Protein AF-A0A9D4HKD9-F1 (afdb_monomer)

Foldseek 3Di:
DVVCCCVPPNVVVQVVPPHDPDWDWDWDQDDPRPDIDTPDIGHPDQPDDPPVDHCVPCVCVSVCVPHDDDDDDPDDDQDPLNVDDPVVNVVPD

Mean predicted aligned error: 6.91 Å

Solvent-accessible surface area (backbone atoms only — not comparable to full-atom values): 6248 Å² total; per-residue (Å²): 112,70,66,55,47,37,65,77,59,44,46,66,60,41,69,74,64,81,49,73,95,58,62,41,72,44,69,47,76,37,78,97,66,80,37,79,42,84,76,48,79,42,67,70,47,85,87,47,85,55,78,98,48,49,62,90,83,38,44,59,44,76,74,53,76,70,56,91,87,87,88,85,70,96,66,82,74,82,48,71,77,74,70,47,55,72,79,59,55,71,70,75,117

Organism: Dreissena polymorpha (NCBI:txid45954)

InterPro domains:
  IPR009772 Cell division cycle protein 123 [PF07065] (2-73)

Nearest PDB structures (foldseek):
  8q87-assembly1_BE  TM=1.630E-01  e=8.556E+00  Gallus gallus

Structure (mmCIF, N/CA/C/O backb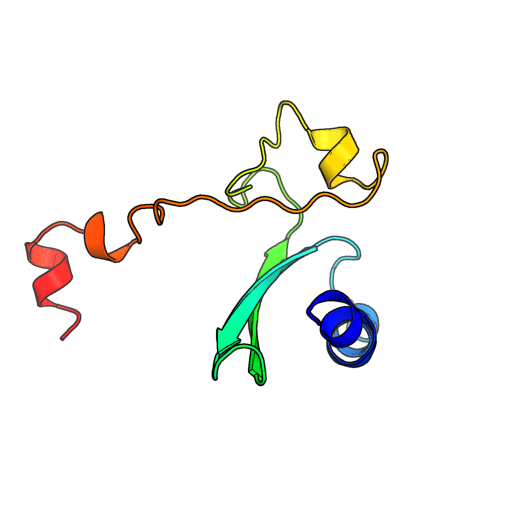one):
data_AF-A0A9D4HKD9-F1
#
_entry.id   AF-A0A9D4HKD9-F1
#
loop_
_atom_site.group_PDB
_atom_site.id
_atom_site.type_symbol
_atom_site.label_atom_id
_atom_site.label_alt_id
_atom_site.label_comp_id
_atom_site.label_asym_id
_atom_site.label_entity_id
_atom_site.label_seq_id
_atom_site.pdbx_PDB_ins_code
_atom_site.Cartn_x
_atom_site.Cartn_y
_atom_site.Cartn_z
_atom_site.occupancy
_atom_site.B_iso_or_equiv
_atom_site.auth_seq_id
_atom_site.auth_comp_id
_atom_site.auth_asym_id
_atom_site.auth_atom_id
_atom_site.pdbx_PDB_model_num
ATOM 1 N N . MET A 1 1 ? -10.082 -8.497 -6.664 1.00 76.94 1 MET A N 1
ATOM 2 C CA . MET A 1 1 ? -8.653 -8.826 -6.895 1.00 76.94 1 MET A CA 1
ATOM 3 C C . MET A 1 1 ? -7.760 -8.446 -5.703 1.00 76.94 1 MET A C 1
ATOM 5 O O . MET A 1 1 ? -7.557 -9.324 -4.889 1.00 76.94 1 MET A O 1
ATOM 9 N N . ILE A 1 2 ? -7.287 -7.215 -5.454 1.00 88.94 2 ILE A N 1
ATOM 10 C CA . ILE A 1 2 ? -6.561 -6.926 -4.178 1.00 88.94 2 ILE A CA 1
ATOM 11 C C . ILE A 1 2 ? -7.529 -6.716 -3.002 1.00 88.94 2 ILE A C 1
ATOM 1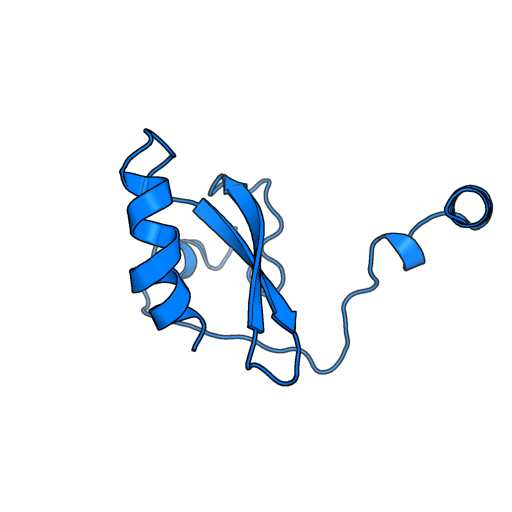3 O O . ILE A 1 2 ? -7.310 -7.233 -1.909 1.00 88.94 2 ILE A O 1
ATOM 17 N N . GLN A 1 3 ? -8.638 -6.011 -3.239 1.00 90.00 3 GLN A N 1
ATOM 18 C CA . GLN A 1 3 ? -9.642 -5.716 -2.212 1.00 90.00 3 GLN A CA 1
ATOM 19 C C . GLN A 1 3 ? -10.247 -6.989 -1.599 1.00 90.00 3 GLN A C 1
ATOM 21 O O . GLN A 1 3 ? -10.296 -7.114 -0.379 1.00 90.00 3 GLN A O 1
ATOM 26 N N . ASP A 1 4 ? -10.632 -7.967 -2.423 1.00 92.44 4 ASP A N 1
ATOM 27 C CA . ASP A 1 4 ? -11.175 -9.245 -1.935 1.00 92.44 4 ASP A CA 1
ATOM 28 C C . ASP A 1 4 ? -10.142 -10.029 -1.126 1.00 92.44 4 ASP A C 1
ATOM 30 O O . ASP A 1 4 ? -10.463 -10.594 -0.080 1.00 92.44 4 ASP A O 1
ATOM 34 N N . PHE A 1 5 ? -8.885 -10.044 -1.578 1.00 93.50 5 PHE A N 1
ATOM 35 C CA . PHE A 1 5 ? -7.796 -10.681 -0.846 1.00 93.50 5 PHE A CA 1
ATOM 36 C C . PHE A 1 5 ? -7.586 -10.012 0.516 1.00 93.50 5 PHE A C 1
ATOM 38 O O . PHE A 1 5 ? -7.500 -10.699 1.538 1.00 93.50 5 PHE A O 1
ATOM 45 N N . TYR A 1 6 ? -7.594 -8.677 0.559 1.00 92.94 6 TYR A N 1
ATOM 46 C CA . TYR A 1 6 ? -7.527 -7.933 1.809 1.00 92.94 6 TYR A CA 1
ATOM 47 C C . TYR A 1 6 ? -8.691 -8.297 2.739 1.00 92.94 6 TYR A C 1
ATOM 49 O O . TYR A 1 6 ? -8.454 -8.748 3.859 1.00 92.94 6 TYR A O 1
ATOM 57 N N . LEU A 1 7 ? -9.935 -8.186 2.268 1.00 93.25 7 LEU A N 1
ATOM 58 C CA . LEU A 1 7 ? -11.134 -8.412 3.080 1.00 93.25 7 LEU A CA 1
ATOM 59 C C . LEU A 1 7 ? -11.243 -9.852 3.596 1.00 93.25 7 LEU A C 1
ATOM 61 O O . LEU A 1 7 ? -11.624 -10.065 4.743 1.00 93.25 7 LEU A O 1
ATOM 65 N N . THR A 1 8 ? -10.900 -10.843 2.770 1.00 94.31 8 THR A N 1
ATOM 66 C CA . THR A 1 8 ? -11.127 -12.262 3.096 1.00 94.31 8 THR A CA 1
ATOM 67 C C . THR A 1 8 ? -9.932 -12.948 3.749 1.00 94.31 8 THR A C 1
ATOM 69 O O . THR A 1 8 ? -10.111 -13.941 4.457 1.00 94.31 8 THR A O 1
ATOM 72 N N . LYS A 1 9 ? -8.703 -12.469 3.515 1.00 92.94 9 LYS A N 1
ATOM 73 C CA . LYS A 1 9 ? -7.476 -13.118 4.003 1.00 92.94 9 LYS A CA 1
ATOM 74 C C . LYS A 1 9 ? -6.680 -12.231 4.952 1.00 92.94 9 LYS A C 1
ATOM 76 O O . LYS A 1 9 ? -6.189 -12.741 5.958 1.00 92.94 9 LYS A O 1
ATOM 81 N N . VAL A 1 10 ? -6.503 -10.951 4.648 1.00 92.94 10 VAL A N 1
ATOM 82 C CA . VAL A 1 10 ? -5.566 -10.098 5.398 1.00 92.94 10 VAL A CA 1
ATOM 83 C C . VAL A 1 10 ? -6.233 -9.485 6.625 1.00 92.94 10 VAL A C 1
ATOM 85 O O . VAL A 1 10 ? -5.785 -9.721 7.746 1.00 92.94 10 VAL A O 1
ATOM 88 N N . ARG A 1 11 ? -7.344 -8.772 6.429 1.00 91.88 11 ARG A N 1
ATOM 89 C CA . ARG A 1 11 ? -8.080 -8.052 7.473 1.00 91.88 11 ARG A CA 1
ATOM 90 C C . ARG A 1 11 ? -8.396 -8.916 8.706 1.00 91.88 11 ARG A C 1
ATOM 92 O O . ARG A 1 11 ? -8.030 -8.486 9.799 1.00 91.88 11 ARG A O 1
ATOM 99 N N . PRO A 1 12 ? -8.926 -10.155 8.582 1.00 91.62 12 PRO A N 1
ATOM 100 C CA . PRO A 1 12 ? -9.225 -10.988 9.752 1.00 91.62 12 PRO A CA 1
ATOM 101 C C . PRO A 1 12 ? -7.991 -11.343 10.595 1.00 91.62 12 PRO A C 1
ATOM 103 O O . PRO A 1 12 ? -8.106 -11.637 11.782 1.00 91.62 12 PRO A O 1
ATOM 106 N N . ARG A 1 13 ? -6.796 -11.339 9.990 1.00 90.31 13 ARG A N 1
ATOM 107 C CA . ARG A 1 13 ? -5.533 -11.651 10.674 1.00 90.31 13 ARG A CA 1
ATOM 108 C C . ARG A 1 13 ? -4.912 -10.431 11.348 1.00 90.31 13 ARG A C 1
ATOM 110 O O . ARG A 1 13 ? -4.238 -10.604 12.359 1.00 90.31 13 ARG A O 1
ATOM 117 N N . ILE A 1 14 ? -5.130 -9.241 10.789 1.00 87.19 14 ILE A N 1
ATOM 118 C CA . ILE A 1 14 ? -4.636 -7.967 11.327 1.00 87.19 14 ILE A CA 1
ATOM 119 C C . ILE A 1 14 ? -5.508 -7.525 12.509 1.00 87.19 14 ILE A C 1
ATOM 121 O O . ILE A 1 14 ? -5.001 -7.333 13.613 1.00 87.19 14 ILE A O 1
ATOM 125 N N . GLU A 1 15 ? -6.828 -7.447 12.317 1.00 84.31 15 GLU A N 1
ATOM 126 C CA . GLU A 1 15 ? -7.755 -6.958 13.351 1.00 84.31 15 GLU A CA 1
ATOM 127 C C . GLU A 1 15 ? -7.820 -7.900 14.567 1.00 84.31 15 GLU A C 1
ATOM 129 O O . GLU A 1 15 ? -7.953 -7.452 15.702 1.00 84.31 15 GLU A O 1
ATOM 134 N N . GLY A 1 16 ? -7.643 -9.208 14.362 1.00 76.06 16 GLY A N 1
ATOM 135 C CA . GLY A 1 16 ? -7.689 -10.205 15.435 1.00 76.06 16 GLY A CA 1
ATOM 136 C C . GLY A 1 16 ? -6.448 -10.271 16.335 1.00 76.06 16 GLY A C 1
ATOM 137 O O . GLY A 1 16 ? -6.385 -11.151 17.191 1.00 76.06 16 GLY A O 1
ATOM 138 N N . ARG A 1 17 ? -5.430 -9.421 16.126 1.00 79.25 17 ARG A N 1
ATOM 139 C CA . ARG A 1 17 ? -4.112 -9.550 16.785 1.00 79.25 17 ARG A CA 1
ATOM 140 C C . ARG A 1 17 ? -3.572 -8.266 17.425 1.00 79.25 17 ARG A C 1
ATOM 142 O O . ARG A 1 17 ? -2.389 -8.206 17.740 1.00 79.25 17 ARG A O 1
ATOM 149 N N . GLY A 1 18 ? -4.419 -7.256 17.635 1.00 75.50 18 GLY A N 1
ATOM 150 C CA . GLY A 1 18 ? -4.012 -5.997 18.277 1.00 75.50 18 GLY A CA 1
ATOM 151 C C . GLY A 1 18 ? -3.132 -5.104 17.397 1.00 75.50 18 GLY A C 1
ATOM 152 O O . GLY A 1 18 ? -2.399 -4.260 17.905 1.00 75.50 18 GLY A O 1
ATOM 153 N N . PHE A 1 19 ? -3.183 -5.304 16.080 1.00 79.88 19 PHE A N 1
ATOM 154 C CA . PHE A 1 19 ? -2.505 -4.446 15.118 1.00 79.88 19 PHE A CA 1
ATOM 155 C C . PHE A 1 19 ? -3.219 -3.080 15.021 1.00 79.88 19 PHE A C 1
ATOM 157 O O . PHE A 1 19 ? -4.436 -3.029 15.227 1.00 79.88 19 PHE A O 1
ATOM 164 N N . PRO A 1 20 ? -2.515 -1.975 14.700 1.00 79.75 20 PRO A N 1
ATOM 165 C CA . PRO A 1 20 ? -3.150 -0.675 14.501 1.00 79.75 20 PRO A CA 1
ATOM 166 C C . PRO A 1 20 ? -4.292 -0.718 13.481 1.00 79.75 20 PRO A C 1
ATOM 168 O O . PRO A 1 20 ? -4.183 -1.368 12.442 1.00 79.75 20 PRO A O 1
ATOM 171 N N . ALA A 1 21 ? -5.369 0.019 13.772 1.00 79.88 21 ALA A N 1
ATOM 1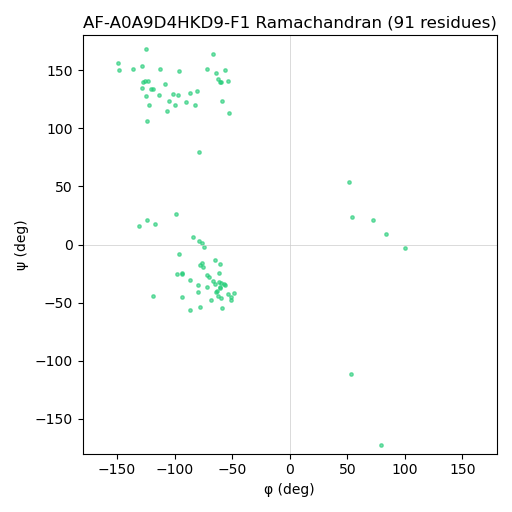72 C CA . ALA A 1 21 ? -6.569 0.057 12.933 1.00 79.88 21 ALA A CA 1
ATOM 173 C C . ALA A 1 21 ? -6.286 0.559 11.506 1.00 79.88 21 ALA A C 1
ATOM 175 O O . ALA A 1 21 ? -6.891 0.079 10.551 1.00 79.88 21 ALA A O 1
ATOM 176 N N . ASN A 1 22 ? -5.329 1.481 11.365 1.00 89.38 22 ASN A N 1
ATOM 177 C CA . ASN A 1 22 ? -4.924 2.060 10.088 1.00 89.38 22 ASN A CA 1
ATOM 178 C C . ASN A 1 22 ? -3.493 1.625 9.760 1.00 89.38 22 ASN A C 1
ATOM 180 O O . ASN A 1 22 ? -2.583 1.780 10.579 1.00 89.38 22 ASN A O 1
ATOM 184 N N . SER A 1 23 ? -3.291 1.092 8.557 1.00 92.19 23 SER A N 1
ATOM 185 C CA . SER A 1 23 ? -1.994 0.608 8.078 1.00 92.19 23 SER A CA 1
ATOM 186 C C . SER A 1 23 ? -1.868 0.767 6.564 1.00 92.19 23 SER A C 1
ATOM 188 O O . SER A 1 23 ? -2.867 0.833 5.848 1.00 92.19 23 SER A O 1
ATOM 190 N N . ILE A 1 24 ? -0.626 0.833 6.092 1.00 94.12 24 ILE A N 1
ATOM 191 C CA . ILE A 1 24 ? -0.263 0.774 4.675 1.00 94.12 24 ILE A CA 1
ATOM 192 C C . ILE A 1 24 ? 0.242 -0.638 4.405 1.00 94.12 24 ILE A C 1
ATOM 194 O O . ILE A 1 24 ? 1.063 -1.152 5.160 1.00 94.12 24 ILE A O 1
ATOM 198 N N . ILE A 1 25 ? -0.279 -1.293 3.371 1.00 94.25 25 ILE A N 1
ATOM 199 C CA . ILE A 1 25 ? 0.032 -2.695 3.084 1.00 94.25 25 ILE A CA 1
ATOM 200 C C . ILE A 1 25 ? 0.616 -2.792 1.685 1.00 94.25 25 ILE A C 1
ATOM 202 O O . ILE A 1 25 ? -0.064 -2.478 0.706 1.00 94.25 25 ILE A O 1
ATOM 206 N N . ASP A 1 26 ? 1.844 -3.292 1.609 1.00 94.44 26 ASP A N 1
ATOM 207 C CA . ASP A 1 26 ? 2.519 -3.529 0.344 1.00 94.44 26 ASP A CA 1
ATOM 208 C C . ASP A 1 26 ? 2.222 -4.942 -0.140 1.00 94.44 26 ASP A C 1
ATOM 210 O O . ASP A 1 26 ? 2.486 -5.940 0.542 1.00 94.44 26 ASP A O 1
ATOM 214 N N . PHE A 1 27 ? 1.661 -5.025 -1.344 1.00 94.62 27 PHE A N 1
ATOM 215 C CA . PHE A 1 27 ? 1.342 -6.285 -1.996 1.00 94.62 27 PHE A CA 1
ATOM 216 C C . PHE A 1 27 ? 2.288 -6.548 -3.161 1.00 94.62 27 PHE A C 1
ATOM 218 O O . PHE A 1 27 ? 2.530 -5.666 -3.984 1.00 94.62 27 PHE A O 1
ATOM 225 N N . ALA A 1 28 ? 2.744 -7.793 -3.291 1.00 92.81 28 ALA A N 1
ATOM 226 C CA . ALA A 1 28 ? 3.291 -8.285 -4.547 1.00 92.81 28 ALA A CA 1
ATOM 227 C C . ALA A 1 28 ? 2.208 -9.047 -5.307 1.00 92.81 28 ALA A C 1
ATOM 229 O O . ALA A 1 28 ? 1.567 -9.950 -4.764 1.00 92.81 28 ALA A O 1
ATOM 230 N N . VAL A 1 29 ? 2.037 -8.673 -6.572 1.00 91.19 29 VAL A N 1
ATOM 231 C CA . VAL A 1 29 ? 1.199 -9.376 -7.540 1.00 91.19 29 VAL A CA 1
ATOM 232 C C . VAL A 1 29 ? 2.127 -10.224 -8.407 1.00 91.19 29 VAL A C 1
ATOM 234 O O . VAL A 1 29 ? 3.046 -9.694 -9.030 1.00 91.19 29 VAL A O 1
ATOM 237 N N . CYS A 1 30 ? 1.929 -11.536 -8.410 1.00 89.62 30 CYS A N 1
ATOM 238 C CA . CYS A 1 30 ? 2.750 -12.507 -9.130 1.00 89.62 30 CYS A CA 1
ATOM 239 C C . CYS A 1 30 ? 1.873 -13.358 -10.055 1.00 89.62 30 CYS A C 1
ATOM 241 O O . CYS A 1 30 ? 0.649 -13.344 -9.920 1.00 89.62 30 CYS A O 1
ATOM 243 N N . GLU A 1 31 ? 2.514 -14.120 -10.950 1.00 87.19 31 GLU A N 1
ATOM 244 C CA . GLU A 1 31 ? 1.843 -15.119 -11.802 1.00 87.19 31 GLU A CA 1
ATOM 245 C C . GLU A 1 31 ? 0.631 -14.497 -12.533 1.00 87.19 31 GLU A C 1
ATOM 247 O O . GLU A 1 31 ? -0.501 -14.927 -12.360 1.00 87.19 31 GLU A O 1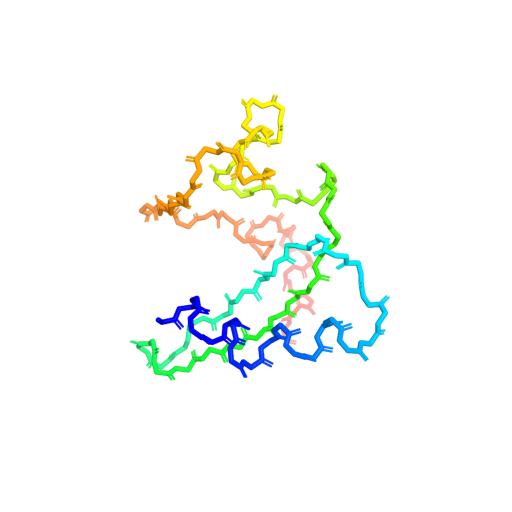
ATOM 252 N N . ASP A 1 32 ? 0.856 -13.386 -13.249 1.00 81.19 32 ASP A N 1
ATOM 253 C CA . ASP A 1 32 ? -0.165 -12.637 -14.010 1.00 81.19 32 ASP A CA 1
ATOM 254 C C . ASP A 1 32 ? -1.416 -12.197 -13.220 1.00 81.19 32 ASP A C 1
ATOM 256 O O . ASP A 1 32 ? -2.471 -11.917 -13.788 1.00 81.19 32 ASP A O 1
ATOM 260 N N . GLY A 1 33 ? -1.300 -12.064 -11.896 1.00 79.31 33 GLY A N 1
ATOM 261 C CA . GLY A 1 33 ? -2.405 -11.645 -11.030 1.00 79.31 33 GLY A CA 1
ATOM 262 C C . GLY A 1 33 ? -3.101 -12.786 -10.302 1.00 79.31 33 GLY A C 1
ATOM 263 O O . GLY A 1 33 ? -3.963 -12.518 -9.463 1.00 79.31 33 GLY A O 1
ATOM 264 N N . GLU A 1 34 ? -2.704 -14.035 -10.550 1.00 82.56 34 GLU A N 1
ATOM 265 C CA . GLU A 1 34 ? -3.260 -15.200 -9.860 1.00 82.56 34 GLU A CA 1
ATOM 266 C C . GLU A 1 34 ? -2.802 -15.281 -8.402 1.00 82.56 34 GLU A C 1
ATOM 268 O O . GLU A 1 34 ? -3.511 -15.821 -7.546 1.00 82.56 34 GLU A O 1
ATOM 273 N N . ARG A 1 35 ? -1.634 -14.704 -8.089 1.00 89.00 35 ARG A N 1
ATOM 274 C CA . ARG A 1 35 ? -1.026 -14.822 -6.766 1.00 89.00 35 ARG A CA 1
ATOM 275 C C . ARG A 1 35 ? -0.723 -13.474 -6.136 1.00 89.00 35 ARG A C 1
ATOM 277 O O . ARG A 1 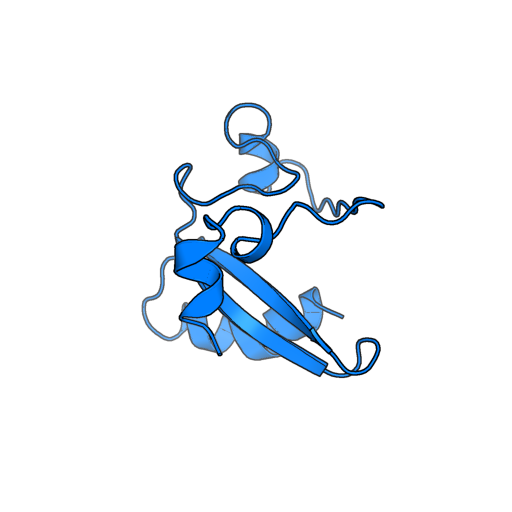35 ? -0.042 -12.630 -6.711 1.00 89.00 35 ARG A O 1
ATOM 284 N N . LEU A 1 36 ? -1.200 -13.307 -4.905 1.00 94.00 36 LEU A N 1
ATOM 285 C CA . LEU A 1 36 ? -0.991 -12.117 -4.086 1.00 94.00 36 LEU A CA 1
ATOM 286 C C . LEU A 1 36 ? -0.235 -12.471 -2.809 1.00 94.00 36 LEU A C 1
ATOM 288 O O . LEU A 1 36 ? -0.599 -13.413 -2.101 1.00 94.00 36 LEU A O 1
ATOM 292 N N . TRP A 1 37 ? 0.776 -11.669 -2.494 1.00 93.88 37 TRP A N 1
ATOM 293 C CA . TRP A 1 37 ? 1.549 -11.763 -1.259 1.00 93.88 37 TRP A CA 1
ATOM 294 C C . TRP A 1 37 ? 1.504 -10.441 -0.508 1.00 93.88 37 TRP A C 1
ATOM 296 O O . TRP A 1 37 ? 1.588 -9.384 -1.126 1.00 93.88 37 TRP A O 1
ATOM 306 N N . VAL A 1 38 ? 1.408 -10.502 0.822 1.00 94.44 38 VAL A N 1
ATOM 307 C CA . VAL A 1 38 ? 1.719 -9.355 1.686 1.00 94.44 38 VAL A CA 1
ATOM 308 C C . VAL A 1 38 ? 3.231 -9.331 1.869 1.00 94.44 38 VAL A C 1
ATOM 310 O O . VAL A 1 38 ? 3.792 -10.315 2.349 1.00 94.44 38 VAL A O 1
ATOM 313 N N . ILE A 1 39 ? 3.873 -8.240 1.464 1.00 94.94 39 ILE A N 1
ATOM 314 C CA . ILE A 1 39 ? 5.323 -8.049 1.580 1.00 94.94 39 ILE A CA 1
ATOM 315 C C . ILE A 1 39 ? 5.655 -7.316 2.872 1.00 94.94 39 ILE A C 1
ATOM 317 O O . ILE A 1 39 ? 6.539 -7.740 3.612 1.00 94.94 39 ILE A O 1
ATOM 321 N N . GLU A 1 40 ? 4.908 -6.254 3.165 1.00 93.06 40 GLU A N 1
ATOM 322 C CA . GLU A 1 40 ? 5.126 -5.413 4.334 1.00 93.06 40 GLU A CA 1
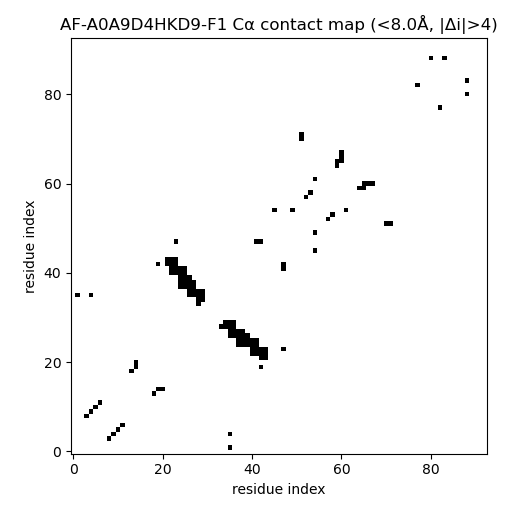ATOM 323 C C . GLU A 1 40 ? 3.798 -4.835 4.837 1.00 93.06 40 GLU A C 1
ATOM 325 O O . GLU A 1 40 ? 2.856 -4.622 4.068 1.00 93.06 40 GLU A O 1
ATOM 330 N N . VAL A 1 41 ? 3.720 -4.602 6.149 1.00 92.00 41 VAL A N 1
ATOM 331 C CA . VAL A 1 41 ? 2.629 -3.857 6.780 1.00 92.00 41 VAL A CA 1
ATOM 332 C C . VAL A 1 41 ? 3.244 -2.703 7.556 1.00 92.00 41 VAL A C 1
ATOM 334 O O . VAL A 1 41 ? 3.841 -2.893 8.615 1.00 92.00 41 VAL A O 1
ATOM 337 N N . ASN A 1 42 ? 3.076 -1.508 7.013 1.00 92.94 42 ASN A N 1
ATOM 338 C CA . ASN A 1 42 ? 3.600 -0.260 7.527 1.00 92.94 42 ASN A CA 1
ATOM 339 C C . ASN A 1 42 ? 2.549 0.472 8.382 1.00 92.94 42 ASN A C 1
ATOM 341 O O . ASN A 1 42 ? 1.341 0.363 8.131 1.00 92.94 42 ASN A O 1
ATOM 345 N N . PRO A 1 43 ? 2.971 1.240 9.399 1.00 92.50 43 PRO A N 1
ATOM 346 C CA . PRO A 1 43 ? 2.057 2.101 10.137 1.00 92.50 43 PRO A CA 1
ATOM 347 C C . PRO A 1 43 ? 1.490 3.196 9.219 1.00 92.50 43 PRO A C 1
ATOM 349 O O . PRO A 1 43 ? 2.164 3.671 8.310 1.00 92.50 43 PRO A O 1
ATOM 352 N N . PHE A 1 44 ? 0.252 3.628 9.461 1.00 94.31 44 PHE A N 1
ATOM 353 C CA . PHE A 1 44 ? -0.343 4.751 8.730 1.00 94.31 44 PHE A CA 1
ATOM 354 C C . PHE A 1 44 ? 0.184 6.086 9.280 1.00 94.31 44 PHE A C 1
ATOM 356 O O . PHE A 1 44 ? -0.455 6.726 10.116 1.00 94.31 44 PHE A O 1
ATOM 363 N N . LEU A 1 45 ? 1.394 6.464 8.865 1.00 94.19 45 LEU A N 1
ATOM 364 C CA . LEU A 1 45 ? 2.102 7.669 9.305 1.00 94.19 45 LEU A CA 1
ATOM 365 C C . LEU A 1 45 ? 2.746 8.377 8.108 1.00 94.19 45 LEU A C 1
ATOM 367 O O . LEU A 1 45 ? 3.187 7.724 7.167 1.00 94.19 45 LEU A O 1
ATOM 371 N N . GLU A 1 46 ? 2.899 9.701 8.193 1.00 94.62 46 GLU A N 1
ATOM 372 C CA . GLU A 1 46 ? 3.508 10.533 7.134 1.00 94.62 46 GLU A CA 1
ATOM 373 C C . GLU A 1 46 ? 4.967 10.159 6.813 1.00 94.62 46 GLU A C 1
ATOM 375 O O . GLU A 1 46 ? 5.500 10.534 5.772 1.00 94.62 46 GLU A O 1
ATOM 380 N N . THR A 1 47 ? 5.618 9.407 7.704 1.00 93.50 47 THR A N 1
ATOM 381 C CA . THR A 1 47 ? 6.966 8.861 7.510 1.00 93.50 47 THR A CA 1
ATOM 382 C C . THR A 1 47 ? 7.011 7.673 6.550 1.00 93.50 47 THR A C 1
ATOM 384 O O . THR A 1 47 ? 8.086 7.340 6.057 1.00 93.50 47 THR A O 1
ATOM 387 N N . THR A 1 48 ? 5.883 7.007 6.301 1.00 94.38 48 THR A N 1
ATOM 388 C CA . THR A 1 48 ? 5.781 5.934 5.307 1.00 94.38 48 THR A CA 1
ATOM 389 C C . THR A 1 48 ? 5.622 6.557 3.923 1.00 94.38 48 THR A C 1
ATOM 391 O O . THR A 1 48 ? 4.801 7.455 3.750 1.00 94.38 48 THR A O 1
ATOM 394 N N . ASP A 1 49 ? 6.394 6.105 2.929 1.00 91.88 49 ASP A N 1
ATOM 395 C CA . ASP A 1 49 ? 6.312 6.655 1.567 1.00 91.88 49 ASP A CA 1
ATOM 396 C C . ASP A 1 49 ? 4.888 6.489 1.006 1.00 91.88 49 ASP A C 1
ATOM 398 O O . ASP A 1 49 ? 4.353 5.384 0.936 1.00 91.88 49 ASP A O 1
ATOM 402 N N . GLY A 1 50 ? 4.273 7.603 0.597 1.00 92.31 50 GLY A N 1
ATOM 403 C CA . GLY A 1 50 ? 2.945 7.621 -0.021 1.00 92.31 50 GLY A CA 1
ATOM 404 C C . GLY A 1 50 ? 2.937 7.122 -1.470 1.00 92.31 50 GLY A C 1
ATOM 405 O O . GLY A 1 50 ? 1.881 7.068 -2.101 1.00 92.31 50 GLY A O 1
ATOM 406 N N . ALA A 1 51 ? 4.101 6.775 -2.029 1.00 93.12 51 ALA A N 1
ATOM 407 C CA . ALA A 1 51 ? 4.285 6.398 -3.421 1.00 93.12 51 ALA A CA 1
ATOM 408 C C . ALA A 1 51 ? 3.715 7.472 -4.366 1.00 93.12 51 ALA A C 1
ATOM 410 O O . ALA A 1 51 ? 4.269 8.566 -4.467 1.00 93.12 51 ALA A O 1
ATOM 411 N N . LEU A 1 52 ? 2.627 7.181 -5.085 1.00 94.50 52 LEU A N 1
ATOM 412 C CA . LEU A 1 52 ? 1.975 8.127 -6.002 1.00 94.50 52 LEU A CA 1
ATOM 413 C C . LEU A 1 52 ? 0.982 9.075 -5.305 1.00 94.50 52 LEU A C 1
ATOM 415 O O . LEU A 1 52 ? 0.277 9.814 -5.993 1.00 94.50 52 LEU A O 1
ATOM 419 N N . PHE A 1 53 ? 0.912 9.053 -3.975 1.00 96.00 53 PHE A N 1
ATOM 420 C CA . PHE A 1 53 ? 0.086 9.944 -3.166 1.00 96.00 53 PHE A CA 1
ATOM 421 C C . PHE A 1 53 ? 0.943 10.901 -2.337 1.00 96.00 53 PHE A C 1
ATOM 423 O O . PHE A 1 53 ? 2.064 10.581 -1.939 1.00 96.00 53 PHE A O 1
ATOM 430 N N . SER A 1 54 ? 0.394 12.081 -2.060 1.00 96.31 54 SER A N 1
ATOM 431 C CA . SER A 1 54 ? 1.001 13.098 -1.206 1.00 96.31 54 SER A CA 1
ATOM 432 C C . SER A 1 54 ? 0.285 13.174 0.137 1.00 96.31 54 SER A C 1
ATOM 434 O O . SER A 1 54 ? -0.858 13.621 0.213 1.00 96.31 54 SER A O 1
ATOM 436 N N . TRP A 1 55 ? 0.982 12.821 1.220 1.00 96.00 55 TRP A N 1
ATOM 437 C CA . TRP A 1 55 ? 0.467 12.976 2.585 1.00 96.00 55 TRP A CA 1
ATOM 438 C C . TRP A 1 55 ? 0.002 14.399 2.891 1.00 96.00 55 TRP A C 1
ATOM 440 O O . TRP A 1 55 ? -1.055 14.593 3.483 1.00 96.00 55 TRP A O 1
ATOM 450 N N . GLN A 1 56 ? 0.770 15.398 2.455 1.00 96.69 56 GLN A N 1
ATOM 451 C CA . GLN A 1 56 ? 0.500 16.797 2.774 1.00 96.69 56 GLN A CA 1
ATOM 452 C C . GLN A 1 56 ? -0.731 17.342 2.038 1.00 96.69 56 GLN A C 1
ATOM 454 O O . GLN A 1 56 ? -1.463 18.162 2.586 1.00 96.69 56 GLN A O 1
ATOM 459 N N . GLN A 1 57 ? -0.946 16.920 0.791 1.00 97.38 57 GLN A N 1
ATOM 460 C CA . GLN A 1 57 ? -1.995 17.479 -0.070 1.00 97.38 57 GLN A CA 1
ATOM 461 C C . GLN A 1 57 ? -3.268 16.626 -0.081 1.00 97.38 57 GLN A C 1
ATOM 463 O O . GLN A 1 57 ? -4.350 17.142 -0.343 1.00 97.38 57 GLN A O 1
ATOM 468 N N . GLU A 1 58 ? -3.150 15.328 0.205 1.00 96.44 58 GLU A N 1
ATOM 469 C CA . GLU A 1 58 ? -4.197 14.334 -0.055 1.00 96.44 58 GLU A CA 1
ATOM 470 C C . GLU A 1 58 ? -4.598 13.569 1.207 1.00 96.44 58 GLU A C 1
ATOM 472 O O . GLU A 1 58 ? -5.176 12.488 1.137 1.00 96.44 58 GLU A O 1
ATOM 477 N N . ARG A 1 59 ? -4.333 14.133 2.386 1.00 94.62 59 ARG A N 1
ATOM 478 C CA . ARG A 1 59 ? -4.702 13.518 3.664 1.00 94.62 59 ARG A CA 1
ATOM 479 C C . ARG A 1 59 ? -6.176 13.089 3.749 1.00 94.62 59 ARG A C 1
ATOM 481 O O . ARG A 1 59 ? -6.407 11.942 4.122 1.00 94.62 59 ARG A O 1
ATOM 488 N N . PRO A 1 60 ? -7.170 13.906 3.333 1.00 95.00 60 PRO A N 1
ATOM 489 C CA . PRO A 1 60 ? -8.571 13.479 3.358 1.00 95.00 60 PRO A CA 1
ATOM 490 C C . PRO A 1 60 ? -8.848 12.260 2.468 1.00 95.00 60 PRO A C 1
ATOM 492 O O . PRO A 1 60 ? -9.706 11.441 2.792 1.00 95.00 60 PRO A O 1
ATOM 495 N N . LEU A 1 61 ? -8.122 12.123 1.354 1.00 95.44 61 LEU A N 1
ATOM 496 C CA . LEU A 1 61 ? -8.208 10.954 0.483 1.00 95.44 61 LEU A CA 1
ATOM 497 C C . LEU A 1 61 ? -7.636 9.715 1.178 1.00 95.44 61 LEU A C 1
ATOM 499 O O . LEU A 1 61 ? -8.291 8.676 1.200 1.00 95.44 61 LEU A O 1
ATOM 503 N N . LEU A 1 62 ? -6.447 9.836 1.775 1.00 94.38 62 LEU A N 1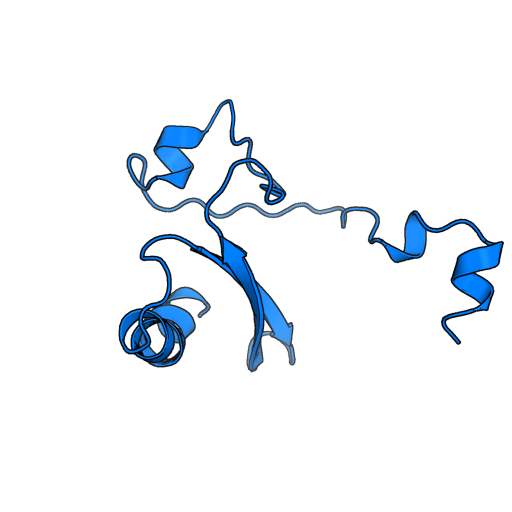
ATOM 504 C CA . LEU A 1 62 ? -5.770 8.734 2.467 1.00 94.38 62 LEU A CA 1
ATOM 505 C C . LEU A 1 62 ? -6.547 8.251 3.700 1.00 94.38 62 LEU A C 1
ATOM 507 O O . LEU A 1 62 ? -6.563 7.060 3.989 1.00 94.38 62 LEU A O 1
ATOM 511 N N . GLU A 1 63 ? -7.233 9.158 4.397 1.00 93.00 63 GLU A N 1
ATOM 512 C CA . GLU A 1 63 ? -8.113 8.849 5.534 1.00 93.00 63 GLU A CA 1
ATOM 513 C C . GLU A 1 63 ? -9.493 8.308 5.099 1.00 93.00 63 GLU A C 1
ATOM 515 O O . GLU A 1 63 ? -10.356 8.046 5.935 1.00 93.00 63 GLU A O 1
ATOM 520 N N . GLY A 1 64 ? -9.721 8.121 3.792 1.00 90.44 64 GLY A N 1
ATOM 521 C CA . GLY A 1 64 ? -10.925 7.489 3.247 1.00 90.44 64 GLY A CA 1
ATOM 522 C C . GLY A 1 64 ? -12.131 8.417 3.081 1.00 90.44 64 GLY A C 1
ATOM 523 O O . GLY A 1 64 ? -13.220 7.947 2.753 1.00 90.44 64 GLY A O 1
ATOM 524 N N . SER A 1 65 ? -11.964 9.733 3.248 1.00 92.06 65 SER A N 1
ATOM 525 C CA . SER A 1 65 ? -13.067 10.705 3.150 1.00 92.06 65 SER A CA 1
ATOM 526 C C . SER A 1 65 ? -13.507 10.997 1.709 1.00 92.06 65 SER A C 1
ATOM 528 O O . SER A 1 65 ? -14.578 11.561 1.500 1.00 92.06 65 SER A O 1
ATOM 530 N N . GLN A 1 66 ? -12.697 10.638 0.705 1.00 90.94 66 GLN A N 1
ATOM 531 C CA . GLN A 1 66 ? -12.936 10.962 -0.713 1.00 90.94 66 GLN A CA 1
ATOM 532 C C . GLN A 1 66 ? -13.146 9.726 -1.610 1.00 90.94 66 GLN A C 1
ATOM 534 O O . GLN A 1 66 ? -13.078 9.827 -2.834 1.00 90.94 66 GLN A O 1
ATOM 539 N N . GLY A 1 67 ? -13.445 8.565 -1.018 1.00 88.56 67 GLY A N 1
ATOM 540 C CA . GLY A 1 67 ? -13.657 7.311 -1.748 1.00 88.56 67 GLY A CA 1
ATOM 541 C C . GLY A 1 67 ? -12.359 6.618 -2.181 1.00 88.56 67 GLY A C 1
ATOM 542 O O . GLY A 1 67 ? -11.264 6.992 -1.768 1.00 88.56 67 GLY A O 1
ATOM 543 N N . PHE A 1 68 ? -12.485 5.557 -2.985 1.00 90.69 68 PHE A N 1
ATOM 544 C CA . PHE A 1 68 ? -11.348 4.742 -3.424 1.00 90.69 68 PHE A CA 1
ATOM 545 C C . PHE A 1 68 ? -10.689 5.312 -4.686 1.00 90.69 68 PHE A C 1
ATOM 547 O O . PHE A 1 68 ? -11.364 5.562 -5.684 1.00 90.69 68 PHE A O 1
ATOM 554 N N . VAL A 1 69 ? -9.361 5.452 -4.660 1.00 93.88 69 VAL A N 1
ATOM 555 C CA . VAL A 1 69 ? -8.551 5.923 -5.791 1.00 93.88 69 VAL A CA 1
ATOM 556 C C . VAL A 1 69 ? -7.407 4.946 -6.048 1.00 93.88 69 VAL A C 1
ATOM 558 O O . VAL A 1 69 ? -6.701 4.543 -5.128 1.00 93.88 69 VAL A O 1
ATOM 561 N N . PHE A 1 70 ? -7.195 4.607 -7.319 1.00 92.62 70 PHE A N 1
ATOM 562 C CA . PHE A 1 70 ? -6.097 3.761 -7.778 1.00 92.62 70 PHE A CA 1
ATOM 563 C C . PHE A 1 70 ? -5.235 4.528 -8.784 1.00 92.62 70 PHE A C 1
ATOM 565 O O . PHE A 1 70 ? -5.765 5.183 -9.682 1.00 92.62 70 PHE A O 1
ATOM 572 N N . ARG A 1 71 ? -3.908 4.465 -8.627 1.00 93.81 71 ARG A N 1
ATOM 573 C CA . ARG A 1 71 ? -2.942 5.171 -9.480 1.00 93.81 71 ARG A CA 1
ATOM 574 C C . ARG A 1 71 ? -1.906 4.203 -10.021 1.00 93.81 71 ARG A C 1
ATOM 576 O O . ARG A 1 71 ? -1.412 3.348 -9.294 1.00 93.81 71 ARG A O 1
ATOM 583 N N . ILE A 1 72 ? -1.549 4.397 -11.284 1.00 92.88 72 ILE A N 1
ATOM 584 C CA . ILE A 1 72 ? -0.480 3.675 -11.971 1.00 92.88 72 ILE A CA 1
ATOM 585 C C . ILE A 1 72 ? 0.463 4.678 -12.626 1.00 92.88 72 ILE A C 1
ATOM 587 O O . ILE A 1 72 ? 0.069 5.794 -12.958 1.00 92.88 72 ILE A O 1
ATOM 591 N N . THR A 1 73 ? 1.714 4.274 -12.805 1.00 91.00 73 THR A N 1
ATOM 592 C CA . THR A 1 73 ? 2.721 5.024 -13.556 1.00 91.00 73 THR A CA 1
ATOM 593 C C . THR A 1 73 ? 3.290 4.114 -14.632 1.00 91.00 73 THR A C 1
ATOM 595 O O . THR A 1 73 ? 3.521 2.933 -14.386 1.00 91.00 73 THR A O 1
ATOM 598 N N . GLU A 1 74 ? 3.536 4.660 -15.818 1.00 90.06 74 GLU A N 1
ATOM 599 C CA . GLU A 1 74 ? 4.175 3.927 -16.918 1.00 90.06 74 GLU A CA 1
ATOM 600 C C . GLU A 1 74 ? 5.650 3.639 -16.630 1.00 90.06 74 GLU A C 1
ATOM 602 O O . GLU A 1 74 ? 6.221 2.672 -17.129 1.00 90.06 74 GLU A O 1
ATOM 607 N N . ARG A 1 75 ? 6.284 4.496 -15.822 1.00 84.25 75 ARG A N 1
ATOM 608 C CA . ARG A 1 75 ? 7.695 4.363 -15.466 1.00 84.25 75 ARG A CA 1
ATOM 609 C C . ARG A 1 75 ? 7.820 3.842 -14.043 1.00 84.25 75 ARG A C 1
ATOM 611 O O . ARG A 1 75 ? 7.303 4.502 -13.132 1.00 84.25 75 ARG A O 1
ATOM 618 N N . PRO A 1 76 ? 8.526 2.717 -13.825 1.00 77.00 76 PRO A N 1
ATOM 619 C CA . PRO A 1 76 ? 8.832 2.277 -12.477 1.00 77.00 76 PRO A CA 1
ATOM 620 C C . PRO A 1 76 ? 9.669 3.353 -11.785 1.00 77.00 76 PRO A C 1
ATOM 622 O O . PRO A 1 76 ? 10.562 3.952 -12.395 1.00 77.00 76 PRO A O 1
ATOM 625 N N . ARG A 1 77 ? 9.397 3.600 -10.500 1.00 72.00 77 ARG A N 1
ATOM 626 C CA . ARG A 1 77 ? 10.330 4.390 -9.697 1.00 72.00 77 ARG A CA 1
ATOM 627 C C . ARG A 1 77 ? 11.666 3.645 -9.635 1.00 72.00 77 ARG A C 1
ATOM 629 O O . ARG A 1 77 ? 11.656 2.414 -9.546 1.00 72.00 77 ARG A O 1
ATOM 636 N N . PRO A 1 78 ? 12.806 4.355 -9.677 1.00 71.06 78 PRO A N 1
ATOM 637 C CA . PRO A 1 78 ? 14.101 3.736 -9.442 1.00 71.06 78 PRO A CA 1
ATOM 638 C C . PRO A 1 78 ? 14.055 2.979 -8.111 1.00 71.06 78 PRO A C 1
ATOM 640 O O . PRO A 1 78 ? 13.888 3.581 -7.053 1.00 71.06 78 PRO A O 1
ATOM 643 N N . GLY A 1 79 ? 14.138 1.649 -8.159 1.00 65.38 79 GLY A N 1
ATOM 644 C CA . GLY A 1 79 ? 14.141 0.831 -6.951 1.00 65.38 79 GLY A CA 1
ATOM 645 C C . GLY A 1 79 ? 15.408 1.072 -6.128 1.00 65.38 79 GLY A C 1
ATOM 646 O O . GLY A 1 79 ? 16.415 1.559 -6.651 1.00 65.38 79 GLY A O 1
ATOM 647 N N . ALA A 1 80 ? 15.409 0.654 -4.861 1.00 64.44 80 ALA A N 1
ATOM 648 C CA . ALA A 1 80 ? 16.555 0.824 -3.962 1.00 64.44 80 ALA A CA 1
ATOM 649 C C . ALA A 1 80 ? 17.886 0.378 -4.606 1.00 64.44 80 ALA A C 1
ATOM 651 O O . ALA A 1 80 ? 18.872 1.110 -4.570 1.00 64.44 80 ALA A O 1
ATOM 652 N N . ARG A 1 81 ? 17.894 -0.754 -5.330 1.00 61.72 81 ARG A N 1
ATOM 653 C CA . ARG A 1 81 ? 19.070 -1.260 -6.068 1.00 61.72 81 ARG A CA 1
ATOM 654 C C . ARG A 1 81 ? 19.648 -0.281 -7.096 1.00 61.72 81 ARG A C 1
ATOM 656 O O . ARG A 1 81 ? 20.861 -0.260 -7.281 1.00 61.72 81 ARG A O 1
ATOM 663 N N . THR A 1 82 ? 18.819 0.525 -7.757 1.00 63.88 82 THR A N 1
ATOM 664 C CA . THR A 1 82 ? 19.287 1.538 -8.724 1.00 63.88 82 THR A CA 1
ATOM 665 C C . THR A 1 82 ? 19.844 2.796 -8.062 1.00 63.88 82 THR A C 1
ATOM 667 O O . THR A 1 82 ? 20.594 3.526 -8.707 1.00 63.88 82 THR A O 1
ATOM 670 N N . ILE A 1 83 ? 19.534 3.014 -6.782 1.00 66.38 83 ILE A N 1
ATOM 671 C CA . ILE A 1 83 ? 19.975 4.168 -5.986 1.00 66.38 83 ILE A CA 1
ATOM 672 C C . ILE A 1 83 ? 21.264 3.843 -5.211 1.00 66.38 83 ILE A C 1
ATOM 674 O O . ILE A 1 83 ? 22.057 4.734 -4.920 1.00 66.38 83 ILE A O 1
ATOM 678 N N . LEU A 1 84 ? 21.525 2.563 -4.924 1.00 69.38 84 LEU A N 1
ATOM 679 C CA . LEU A 1 84 ? 22.739 2.141 -4.224 1.00 69.38 84 LEU A CA 1
ATOM 680 C C . LEU A 1 84 ? 24.013 2.533 -4.998 1.00 69.38 84 LEU A C 1
ATOM 682 O O . LEU A 1 84 ? 24.060 2.350 -6.218 1.00 69.38 84 LEU A O 1
ATOM 686 N N . PRO A 1 85 ? 25.080 2.997 -4.326 1.00 76.69 85 PRO A N 1
ATOM 687 C CA . PRO A 1 85 ? 26.392 3.145 -4.946 1.00 76.69 85 PRO A CA 1
ATOM 688 C C . PRO A 1 85 ? 26.877 1.820 -5.544 1.00 76.69 85 PRO A C 1
ATOM 690 O O . PRO A 1 85 ? 26.556 0.742 -5.037 1.00 76.69 85 PRO A O 1
ATOM 693 N N . GLN A 1 86 ? 27.676 1.885 -6.611 1.00 76.06 86 GLN A N 1
ATOM 694 C CA . GLN A 1 86 ? 28.177 0.694 -7.310 1.00 76.06 86 GLN A CA 1
ATOM 695 C C . GLN A 1 86 ? 28.928 -0.270 -6.373 1.00 76.06 86 GLN A C 1
ATOM 697 O O . GLN A 1 86 ? 28.777 -1.483 -6.496 1.00 76.06 86 GLN A O 1
ATOM 702 N N . SER A 1 87 ? 29.652 0.269 -5.388 1.00 82.06 87 SER A N 1
ATOM 703 C CA . SER A 1 87 ? 30.340 -0.498 -4.343 1.00 82.06 87 SER A CA 1
ATOM 704 C C . SER A 1 87 ? 29.395 -1.339 -3.480 1.00 82.06 87 SER A C 1
ATOM 706 O O . SER A 1 87 ? 29.730 -2.464 -3.131 1.00 82.06 87 SER A O 1
ATOM 708 N N . VAL A 1 88 ? 28.199 -0.831 -3.170 1.00 76.12 88 VAL A N 1
ATOM 709 C CA . VAL A 1 88 ? 27.205 -1.544 -2.352 1.00 76.12 88 VAL A CA 1
ATOM 710 C C . VAL A 1 88 ? 26.450 -2.576 -3.187 1.00 76.12 88 VAL A C 1
ATOM 712 O O . VAL A 1 88 ? 26.151 -3.664 -2.704 1.00 76.12 88 VAL A O 1
ATOM 715 N N . ARG A 1 89 ? 26.186 -2.286 -4.469 1.00 74.00 89 ARG A N 1
ATOM 716 C CA . ARG A 1 89 ? 25.562 -3.262 -5.381 1.00 74.00 89 ARG A CA 1
ATOM 717 C C . ARG A 1 89 ? 26.414 -4.519 -5.552 1.00 74.00 89 ARG A C 1
ATOM 719 O O . ARG A 1 89 ? 25.853 -5.605 -5.629 1.00 74.00 89 ARG A O 1
ATOM 726 N N . ALA A 1 90 ? 27.741 -4.374 -5.575 1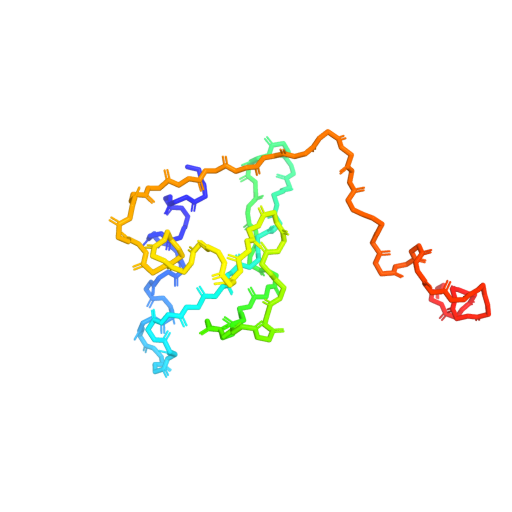.00 76.38 90 ALA A N 1
ATOM 727 C CA . ALA A 1 90 ? 28.682 -5.487 -5.708 1.00 76.38 90 ALA A CA 1
ATOM 728 C C . ALA A 1 90 ? 28.670 -6.468 -4.517 1.00 76.38 90 ALA A C 1
ATOM 730 O O . ALA A 1 90 ? 29.215 -7.558 -4.635 1.00 76.38 90 ALA A O 1
ATOM 731 N N . LEU A 1 91 ? 28.053 -6.098 -3.390 1.00 75.12 91 LEU A N 1
ATOM 732 C CA . LEU A 1 91 ? 27.939 -6.934 -2.190 1.00 75.12 91 LEU A CA 1
ATOM 733 C C . LEU A 1 91 ? 26.615 -7.713 -2.105 1.00 75.12 91 LEU A C 1
ATOM 735 O O . LEU A 1 91 ? 26.457 -8.532 -1.209 1.00 75.12 91 LEU A O 1
ATOM 739 N N . LEU A 1 92 ? 25.657 -7.452 -3.001 1.00 70.38 92 LEU A N 1
ATOM 740 C CA . LEU A 1 92 ? 24.318 -8.065 -2.999 1.00 70.38 92 LEU A CA 1
ATOM 741 C C . LEU A 1 92 ? 24.197 -9.249 -3.981 1.00 70.38 92 LEU A C 1
ATOM 743 O O . LEU A 1 92 ? 23.099 -9.489 -4.498 1.00 70.38 92 LEU A O 1
ATOM 747 N N . VAL A 1 93 ? 25.325 -9.913 -4.274 1.00 54.22 93 VAL A N 1
ATOM 748 C CA . VAL A 1 93 ? 25.443 -11.078 -5.174 1.00 54.22 93 VAL A CA 1
ATOM 749 C C . VAL A 1 93 ? 25.059 -12.356 -4.444 1.00 54.22 93 VAL A C 1
ATOM 751 O O . VAL A 1 93 ? 25.570 -12.556 -3.321 1.00 54.22 93 VAL A O 1
#

Sequence (93 aa):
MIQDFYLTKVRPRIEGRGFPANSIIDFAVCEDGERLWVIEVNPFLETTDGALFSWQQERPLLEGSQGFVFRITERPRPGARTILPQSVRALLV

Radius of gyration: 16.03 Å; Cα contacts (8 Å, |Δi|>4): 64; chains: 1; bounding box: 44×33×35 Å

Secondary structure (DSSP, 8-state):
-HHHHIIIIIHHHHHTTT--SSEEEEEEEEGGGTEEEEEEEEESSTTS--TTS-HHHHHHHHTTTT-------SS----HHHHS-HHHHTT--

pLDDT: mean 86.89, std 9.71, range [54.22, 97.38]

=== Feature glossary ===
Key to the feature types in this record:

pLDDT. pLDDT is the predicted lDDT-Cα score: AlphaFold's confidence that the local environment of each residue (all inter-atomic distances within 15 Å) is correctly placed. It is a per-residue number between 0 and 100, with higher meaning more reliable.

Radius of gyration, Cα contacts, bounding box. The geometric summary reports three shape descriptors. Rg (radius of gyration) measures how spread out the Cα atoms are about their centre of mass; compact globular proteins have small Rg, elongated or unfolded ones large. Cα contacts (<8 Å, |i−j|>4) count long-range residue pairs in spatial proximity — high for tightly packed folds, near zero for rods or random coil. The bounding-box extents give the protein's footprint along x, y, z in Å.

Backbone torsions (φ/ψ). Backbone dihedral angles. Every residue except chain termini has a φ (preceding-C → N → Cα → C) and a ψ (N → Cα → C → next-N). They are reported in degrees following the IUPAC sign convention. Secondary structure is essentially a statement about which (φ, ψ) basin each residue occupies.

Contact-map, Ramachandran, and PAE plots. Plot images: a contact map (which residues are close in 3D, as an N×N binary image), a Ramachandran scatter (backbone torsion angles, revealing secondary-structure composition at a glance), and — for AlphaFold structures — a PAE heatmap (pairwise prediction confidence).

Predicted aligned error. Predicted Aligned Error (PAE) is an AlphaFold confidence matrix: entry (i, j) is the expected error in the position of residue j, in ångströms, when the prediction is superimposed on the true structure at residue i. Low PAE within a block of residues means that block is internally rigid and well-predicted; high PAE between two blocks means their relative placement is uncertain even if each block individually is confident.

Secondary structure (3-state, P-SEA). Three-state secondary structure (P-SEA) collapses the eight DSSP classes into helix (a), strand (b), and coil (c). P-SEA assigns these from Cα geometry alone — distances and angles — without requiring backbone oxygens, so it works on any Cα trace.

Solvent-accessible surface area. Solvent-accessible surface area (SASA) is the area in Å² traced out by the centre of a 1.4 Å probe sphere (a water molecule) rolled over the protein's van der Waals surface (Shrake–Rupley / Lee–Richards construction). Buried residues have near-zero SASA; fully exposed residues can exceed 200 Å². The total SASA scales roughly with the number of surface residues.

Foldseek 3Di. The Foldseek 3Di string encodes local tertiary geometry as a 20-letter alphabet — one character per residue — derived from the relative positions of nearby Cα atoms. Unlike the amino-acid sequence, 3Di is a direct function of the 3D structure, so two proteins with the same fold have similar 3Di strings even at low sequence identity.

B-factor. For experimental (PDB) structures, the B-factor (temperature factor) quantifies the positional spread of each atom in the crystal — a combination of thermal vibration and static disorder — in units of Å². High B-factors mark flexible loops or poorly resolved regions; low B-factors mark the rigid, well-ordered core.

mmCIF coordinates. The mmCIF block holds the 3D Cartesian coordinates of each backbone atom (N, Cα, C, O) in ångströms. mmCIF is the PDB's canonical archive format — a tagged-loop text representation of the atomic model.

InterPro / GO / CATH / organism. Functional annotations link the protein to curated databases. InterPro entries identify conserved domains and families by matching the sequence against member-database signatures (Pfam, PROSITE, CDD, …). Gene Ontology (GO) terms describe molecular function, biological process, and cellular component in a controlled vocabulary. CATH places the structure in a hierarchical fold classification (Class/Architecture/Topology/Homologous-superfamily). The organism is the source species.

Rendered structure images. Structure images are PyMOL renders from six orthogonal camera directions. Cartoon representation draws helices as coils and strands as arrows; sticks shows the backbone as bonds; surface shows the solvent-excluded envelope. Rainbow coloring maps sequence position to hue (blue→r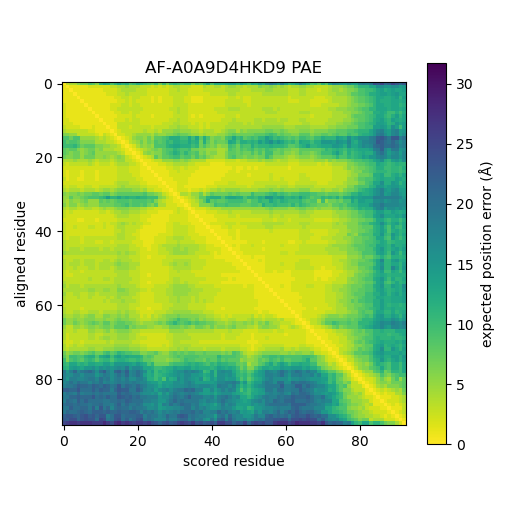ed, N→C); chain coloring assigns a distinct color per polypeptide.

Sequence. This is the polypeptide sequence — one letter per residue, N-terminus first. Length ranges from a few dozen residues for small domains to over a thousand for large multi-domain proteins.

Secondary structure (8-state, DSSP). The SS8 string is DSSP's per-residue secondary-structure call. α-helix (H) means an i→i+4 H-bond ladder; β-strand (E) means the residue participates in a β-sheet; 3₁₀ (G) and π (I) are tighter and wider helices; T/S are turns/bends; '-' is loop.

Nearest PDB structures. Structural nearest neighbors (via Foldseek easy-search vs the PDB). Reported per hit: target PDB id, E-value, and alignment TM-score. A TM-score above ~0.5 is the conventional threshold for 'same fold'.